Protein AF-A0A9P0LT17-F1 (afdb_monomer_lite)

Foldseek 3Di:
DDPLPQQCLCVQWDQDPVANQWIAGNPPRDIDGQPDSDPVSGHCPRSLVCCVPPPVPVNVVRVVSNVVSD

Sequence (70 aa):
MSQRERNPIWQFFEKSTNDLSKAVCKICKKSLSLGSQEPKKQTLYGVKQHLSKFHGTEHRQVLKRQSELG

Secondary structure (DSSP, 8-state):
--GGG--GGGGTEEE-SS-TTEEEETTT--EEE-S-SSTTT---HHHHHHHHHH-HHHHHHHHHHHHHT-

InterPro domains:
  IPR003656 Zinc finger, BED-type [PF02892] (8-55)
  IPR003656 Zinc finger, BED-type [PS50808] (4-62)
  IPR036236 Zinc finger C2H2 superfamily [SSF57667] (8-64)

Organism: Acanthoscelides obtectus (NCBI:txid200917)

Structure (mmCIF, N/CA/C/O backbone):
data_AF-A0A9P0LT17-F1
#
_entry.id   AF-A0A9P0LT17-F1
#
loop_
_atom_site.group_PDB
_atom_site.id
_atom_site.type_symbol
_atom_site.label_atom_id
_atom_site.label_alt_id
_atom_site.label_comp_id
_atom_site.label_asym_id
_atom_site.label_entity_id
_atom_site.label_seq_id
_atom_site.pdbx_PDB_ins_code
_atom_site.Cartn_x
_atom_site.Cartn_y
_atom_site.Cartn_z
_atom_site.occupancy
_atom_site.B_iso_or_equiv
_atom_site.auth_seq_id
_atom_site.auth_comp_id
_atom_site.auth_asym_id
_atom_site.auth_atom_id
_atom_site.pdbx_PDB_model_num
ATOM 1 N N . MET A 1 1 ? 14.004 -20.870 2.397 1.00 38.75 1 MET A N 1
ATOM 2 C CA . MET A 1 1 ? 12.871 -19.931 2.237 1.00 38.75 1 MET A CA 1
ATOM 3 C C . MET A 1 1 ? 13.330 -18.730 1.423 1.00 38.75 1 MET A C 1
ATOM 5 O O . MET A 1 1 ? 14.125 -17.931 1.909 1.00 38.75 1 MET A O 1
ATOM 9 N N . SER A 1 2 ? 12.928 -18.662 0.157 1.00 38.88 2 SER A N 1
ATOM 10 C CA . SER A 1 2 ? 13.440 -17.692 -0.815 1.00 38.88 2 SER A CA 1
ATOM 11 C C . SER A 1 2 ? 12.950 -16.275 -0.497 1.00 38.88 2 SER A C 1
ATOM 13 O O . SER A 1 2 ? 11.763 -16.034 -0.311 1.00 38.88 2 SER A O 1
ATOM 15 N N . GLN A 1 3 ? 13.877 -15.318 -0.479 1.00 49.28 3 GLN A N 1
ATOM 16 C CA . GLN A 1 3 ? 13.748 -13.905 -0.076 1.00 49.28 3 GLN A CA 1
ATOM 17 C C . GLN A 1 3 ? 12.609 -13.096 -0.745 1.00 49.28 3 GLN A C 1
ATOM 19 O O . GLN A 1 3 ? 12.346 -11.957 -0.366 1.00 49.28 3 GLN A O 1
ATOM 24 N N . ARG A 1 4 ? 11.909 -13.679 -1.724 1.00 49.22 4 ARG A N 1
ATOM 25 C CA . ARG A 1 4 ? 10.818 -13.068 -2.499 1.00 49.22 4 ARG A CA 1
ATOM 26 C C . ARG A 1 4 ? 9.443 -13.147 -1.827 1.00 49.22 4 ARG A C 1
ATOM 28 O O . ARG A 1 4 ? 8.564 -12.386 -2.218 1.00 49.22 4 ARG A O 1
ATOM 35 N N . GLU A 1 5 ? 9.276 -13.980 -0.800 1.00 49.06 5 GLU A N 1
ATOM 36 C CA . GLU A 1 5 ? 8.010 -14.130 -0.054 1.00 49.06 5 GLU A CA 1
ATOM 37 C C . GLU A 1 5 ? 7.921 -13.251 1.209 1.00 49.06 5 GLU A C 1
ATOM 39 O O . GLU A 1 5 ? 6.908 -13.241 1.899 1.00 49.06 5 GLU A O 1
ATOM 44 N N . ARG A 1 6 ? 8.963 -12.469 1.528 1.00 56.59 6 ARG A N 1
ATOM 45 C CA . ARG A 1 6 ? 9.083 -11.798 2.836 1.00 56.59 6 ARG A CA 1
ATOM 46 C C . ARG A 1 6 ? 8.314 -10.491 2.998 1.00 56.59 6 ARG A C 1
ATOM 48 O O . ARG A 1 6 ? 8.302 -9.959 4.101 1.00 56.59 6 ARG A O 1
ATOM 55 N N . ASN A 1 7 ? 7.715 -9.927 1.945 1.00 72.75 7 ASN A N 1
ATOM 56 C CA . ASN A 1 7 ? 7.148 -8.583 2.055 1.00 72.75 7 ASN A CA 1
ATOM 57 C C . ASN A 1 7 ? 5.623 -8.612 2.271 1.00 72.75 7 ASN A C 1
ATOM 59 O O . ASN A 1 7 ? 4.888 -8.811 1.300 1.00 72.75 7 ASN A O 1
ATOM 63 N N . PRO A 1 8 ? 5.118 -8.339 3.493 1.00 83.75 8 PRO A N 1
ATOM 64 C CA . PRO A 1 8 ? 3.695 -8.451 3.826 1.00 83.75 8 PRO A CA 1
ATOM 65 C C . PRO A 1 8 ? 2.803 -7.468 3.060 1.00 83.75 8 PRO A C 1
ATOM 67 O O . PRO A 1 8 ? 1.584 -7.605 3.102 1.00 83.75 8 PRO A O 1
ATOM 70 N N . ILE A 1 9 ? 3.391 -6.515 2.329 1.00 84.69 9 ILE A N 1
ATOM 71 C CA . ILE A 1 9 ? 2.678 -5.588 1.449 1.00 84.69 9 ILE A CA 1
ATOM 72 C C . ILE A 1 9 ? 1.860 -6.310 0.373 1.00 84.69 9 ILE A C 1
ATOM 74 O O . ILE A 1 9 ? 0.765 -5.865 0.054 1.00 84.69 9 ILE A O 1
ATOM 78 N N . TRP A 1 10 ? 2.325 -7.456 -0.134 1.00 86.19 10 TRP A N 1
ATOM 79 C CA . TRP A 1 10 ? 1.609 -8.231 -1.156 1.00 86.19 10 TRP A CA 1
ATOM 80 C C . TRP A 1 10 ? 0.295 -8.852 -0.659 1.00 86.19 10 TRP A C 1
ATOM 82 O O . TRP A 1 10 ? -0.476 -9.375 -1.450 1.00 86.19 10 TRP A O 1
ATOM 92 N N . GLN A 1 11 ? -0.019 -8.756 0.634 1.00 87.12 11 GLN A N 1
ATOM 93 C CA . GLN A 1 11 ? -1.357 -9.096 1.130 1.00 87.12 11 GLN A CA 1
ATOM 94 C C . GLN A 1 11 ? -2.410 -8.064 0.693 1.00 87.12 11 GLN A C 1
ATOM 96 O O . GLN A 1 11 ? -3.575 -8.406 0.505 1.00 87.12 11 GLN A O 1
ATOM 101 N N . PHE A 1 12 ? -1.990 -6.813 0.484 1.00 89.44 12 PHE A N 1
ATOM 102 C CA . PHE A 1 12 ? -2.854 -5.687 0.116 1.00 89.44 12 PHE A CA 1
ATOM 103 C C . PHE A 1 12 ? -2.752 -5.309 -1.365 1.00 89.44 12 PHE A C 1
ATOM 105 O O . PHE A 1 12 ? -3.552 -4.515 -1.861 1.00 89.44 12 PHE A O 1
ATOM 112 N N . PHE A 1 13 ? -1.782 -5.874 -2.081 1.00 88.81 13 PHE A N 1
ATOM 113 C CA . PHE A 1 13 ? -1.547 -5.613 -3.495 1.00 88.81 13 PHE A CA 1
ATOM 114 C C . PHE A 1 13 ? -1.413 -6.914 -4.260 1.00 88.81 13 PHE A C 1
ATOM 116 O O . PHE A 1 13 ? -0.774 -7.851 -3.801 1.00 88.81 13 PHE A O 1
ATOM 123 N N . GLU A 1 14 ? -1.960 -6.938 -5.460 1.00 88.75 14 GLU A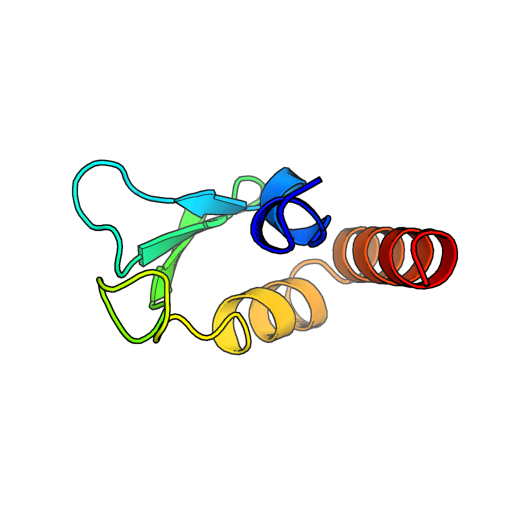 N 1
ATOM 124 C CA . GLU A 1 14 ? -1.899 -8.080 -6.359 1.00 88.75 14 GLU A CA 1
ATOM 125 C C . GLU A 1 14 ? -1.109 -7.699 -7.606 1.00 88.75 14 GLU A C 1
ATOM 127 O O . GLU A 1 14 ? -1.251 -6.589 -8.110 1.00 88.75 14 GLU A O 1
ATOM 132 N N . LYS A 1 15 ? -0.247 -8.584 -8.107 1.00 85.81 15 LYS A N 1
ATOM 133 C CA . LYS A 1 15 ? 0.426 -8.342 -9.389 1.00 85.81 15 LYS A CA 1
ATOM 134 C C . LYS A 1 15 ? -0.549 -8.635 -10.519 1.00 85.81 15 LYS A C 1
ATOM 136 O O . LYS A 1 15 ? -1.207 -9.672 -10.495 1.00 85.81 15 LYS A O 1
ATOM 141 N N . SER A 1 16 ? -0.605 -7.763 -11.519 1.00 83.00 16 SER A N 1
ATOM 142 C CA . SER A 1 16 ? -1.402 -8.048 -12.709 1.00 83.00 16 SER A CA 1
ATOM 143 C C . SER A 1 16 ? -0.798 -9.235 -13.461 1.00 83.00 16 SER A C 1
ATOM 145 O O . SER A 1 16 ? 0.391 -9.239 -13.769 1.00 83.00 16 SER A O 1
ATOM 147 N N . THR A 1 17 ? -1.621 -10.231 -13.791 1.00 79.06 17 THR A N 1
ATOM 148 C CA . THR A 1 17 ? -1.205 -11.405 -14.581 1.00 79.06 17 THR A CA 1
ATOM 149 C C . THR A 1 17 ? -0.857 -11.043 -16.023 1.00 79.06 17 THR A C 1
ATOM 151 O O . THR A 1 17 ? 0.043 -11.636 -16.603 1.00 79.06 17 THR A O 1
ATOM 154 N N . ASN A 1 18 ? -1.534 -10.034 -16.577 1.00 80.56 18 ASN A N 1
ATOM 155 C CA . ASN A 1 18 ? -1.269 -9.508 -17.917 1.00 80.56 18 ASN A CA 1
ATOM 156 C C . ASN A 1 18 ? -0.043 -8.587 -17.981 1.00 80.56 18 ASN A C 1
ATOM 158 O O . ASN A 1 18 ? 0.580 -8.465 -19.027 1.00 80.56 18 ASN A O 1
ATOM 162 N N . ASP A 1 19 ? 0.291 -7.908 -16.883 1.00 80.88 19 ASP A N 1
ATOM 163 C CA . ASP A 1 19 ? 1.356 -6.910 -16.869 1.00 80.88 19 ASP A CA 1
ATOM 164 C C . ASP A 1 19 ? 2.098 -6.972 -15.539 1.00 80.88 19 ASP A C 1
ATOM 166 O O . ASP A 1 19 ? 1.713 -6.356 -14.543 1.00 80.88 19 ASP A O 1
ATOM 170 N N . LEU A 1 20 ? 3.199 -7.721 -15.529 1.00 81.44 20 LEU A N 1
ATOM 171 C CA . LEU A 1 20 ? 4.021 -7.877 -14.336 1.00 81.44 20 LEU A CA 1
ATOM 172 C C . LEU A 1 20 ? 4.678 -6.560 -13.912 1.00 81.44 20 LEU A C 1
ATOM 174 O O . LEU A 1 20 ? 5.147 -6.474 -12.784 1.00 81.44 20 LEU A O 1
ATOM 178 N N . SER A 1 21 ? 4.706 -5.516 -14.746 1.00 85.56 21 SER A N 1
ATOM 179 C CA . SER A 1 21 ? 5.175 -4.195 -14.314 1.00 85.56 21 SER A CA 1
ATOM 180 C C . SER A 1 21 ? 4.133 -3.416 -13.530 1.00 85.56 21 SER A C 1
ATOM 182 O O . SER A 1 21 ? 4.423 -2.299 -13.108 1.00 85.56 21 SER A O 1
ATOM 184 N N . LYS A 1 22 ? 2.944 -3.977 -13.300 1.00 89.38 22 LYS A N 1
ATOM 185 C CA . LYS A 1 22 ? 1.859 -3.319 -12.583 1.00 89.38 22 LYS A CA 1
ATOM 186 C C . LYS A 1 22 ? 1.387 -4.156 -11.398 1.00 89.38 22 LYS A C 1
ATOM 188 O O . LYS A 1 22 ? 1.326 -5.384 -11.432 1.00 89.38 22 LYS A O 1
ATOM 193 N N . ALA A 1 23 ? 1.033 -3.456 -10.333 1.00 90.50 23 ALA A N 1
ATOM 194 C CA . ALA A 1 23 ? 0.376 -3.991 -9.158 1.00 90.50 23 ALA A CA 1
ATOM 195 C C . ALA A 1 23 ? -0.953 -3.269 -8.949 1.00 90.50 23 ALA A C 1
ATOM 197 O O . ALA A 1 23 ? -1.038 -2.054 -9.095 1.00 90.50 23 ALA A O 1
ATOM 198 N N . VAL A 1 24 ? -1.991 -4.001 -8.580 1.00 91.62 24 VAL A N 1
ATOM 199 C CA . VAL A 1 24 ? -3.317 -3.473 -8.285 1.00 91.62 24 VAL A CA 1
ATOM 200 C C . VAL A 1 24 ? -3.523 -3.490 -6.778 1.00 91.62 24 VAL A C 1
ATOM 202 O O . VAL A 1 24 ? -3.327 -4.508 -6.117 1.00 91.62 24 VAL A O 1
ATOM 205 N N . CYS A 1 25 ? -3.921 -2.354 -6.215 1.00 92.25 25 CYS A N 1
ATOM 206 C CA . CYS A 1 25 ? -4.309 -2.273 -4.815 1.00 92.25 25 CYS A CA 1
ATOM 207 C C . CYS A 1 25 ? -5.632 -3.015 -4.598 1.00 92.25 25 CYS A C 1
ATOM 209 O O . CYS A 1 25 ? -6.627 -2.715 -5.253 1.00 92.25 25 CYS A O 1
ATOM 211 N N . LYS A 1 26 ? -5.685 -3.953 -3.653 1.00 91.75 26 LYS A N 1
ATOM 212 C CA . LYS A 1 26 ? -6.908 -4.716 -3.359 1.00 91.75 26 LYS A CA 1
ATOM 213 C C . LYS A 1 26 ?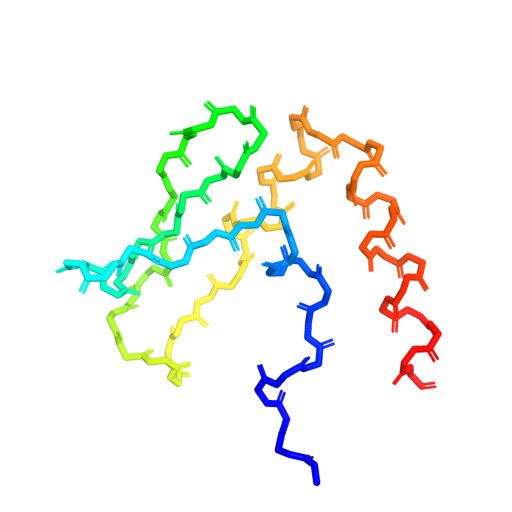 -7.957 -3.883 -2.612 1.00 91.75 26 LYS A C 1
ATOM 215 O O . LYS A 1 26 ? -9.128 -4.237 -2.666 1.00 91.75 26 LYS A O 1
ATOM 220 N N . ILE A 1 27 ? -7.543 -2.777 -1.986 1.00 90.75 27 ILE A N 1
ATOM 221 C CA . ILE A 1 27 ? -8.396 -1.890 -1.179 1.00 90.75 27 ILE A CA 1
ATOM 222 C C . ILE A 1 27 ? -9.143 -0.892 -2.073 1.00 90.75 27 ILE A C 1
ATOM 224 O O . ILE A 1 27 ? -10.365 -0.829 -2.045 1.00 90.75 27 ILE A O 1
ATOM 228 N N . CYS A 1 28 ? -8.418 -0.139 -2.911 1.00 92.12 28 CYS A N 1
ATOM 229 C CA . CYS A 1 28 ? -9.002 0.901 -3.772 1.00 92.12 28 CYS A CA 1
ATOM 230 C C . CYS A 1 28 ? -8.980 0.578 -5.273 1.00 92.12 28 CYS A C 1
ATOM 232 O O . CYS A 1 28 ? -9.303 1.439 -6.086 1.00 92.12 28 CYS A O 1
ATOM 234 N N . LYS A 1 29 ? -8.548 -0.630 -5.664 1.00 90.19 29 LYS A N 1
ATOM 235 C CA . LYS A 1 29 ? -8.442 -1.083 -7.068 1.00 90.19 29 LYS A CA 1
ATOM 236 C C . LYS A 1 29 ? -7.543 -0.212 -7.960 1.00 90.19 29 LYS A C 1
ATOM 238 O O . LYS A 1 29 ? -7.565 -0.342 -9.180 1.00 90.19 29 LYS A O 1
ATOM 243 N N . LYS A 1 30 ? -6.695 0.638 -7.370 1.00 90.81 30 LYS A N 1
ATOM 244 C CA . LYS A 1 30 ? -5.750 1.494 -8.100 1.00 90.81 30 LYS A CA 1
ATOM 245 C C . LYS A 1 30 ? -4.597 0.672 -8.679 1.00 90.81 30 LYS A C 1
ATOM 247 O O . LYS A 1 30 ? -3.965 -0.095 -7.954 1.00 90.81 30 LYS A O 1
ATOM 252 N N . SER A 1 31 ? -4.292 0.871 -9.960 1.00 90.31 31 SER A N 1
ATOM 253 C CA . SER A 1 31 ? -3.116 0.299 -10.622 1.00 90.31 31 SER A CA 1
ATOM 254 C C . SER A 1 31 ? -1.872 1.157 -10.379 1.00 90.31 31 SER A C 1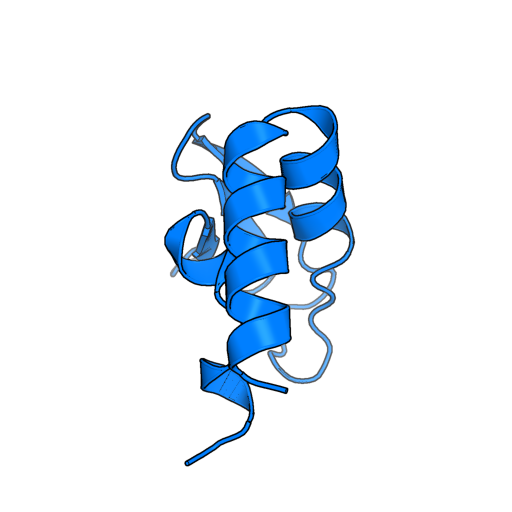
ATOM 256 O O . SER A 1 31 ? -1.885 2.362 -10.637 1.00 90.31 31 SER A O 1
ATOM 258 N N . LEU A 1 32 ? -0.792 0.533 -9.927 1.00 89.31 32 LEU A N 1
ATOM 259 C CA . LEU A 1 32 ? 0.501 1.138 -9.632 1.00 89.31 32 LEU A CA 1
ATOM 260 C C . LEU A 1 32 ? 1.590 0.464 -10.455 1.00 89.31 32 LEU A C 1
ATOM 262 O O . LEU A 1 32 ? 1.650 -0.760 -10.527 1.00 89.31 32 LEU A O 1
ATOM 266 N N . SER A 1 33 ? 2.489 1.256 -11.026 1.00 88.00 33 SER A N 1
ATOM 267 C CA . SER A 1 33 ? 3.639 0.734 -11.761 1.00 88.00 33 SER A CA 1
ATOM 268 C C . SER A 1 33 ? 4.766 0.340 -10.801 1.00 88.00 33 SER A C 1
ATOM 270 O O . SER A 1 33 ? 5.155 1.108 -9.924 1.00 88.00 33 SER A O 1
ATOM 272 N N . LEU A 1 34 ? 5.319 -0.851 -10.998 1.00 85.44 34 LEU A N 1
ATOM 273 C CA . LEU A 1 34 ? 6.484 -1.411 -10.308 1.00 85.44 34 LEU A CA 1
ATOM 274 C C . LEU A 1 34 ? 7.811 -1.027 -10.988 1.00 85.44 34 LEU A C 1
ATOM 276 O O . LEU A 1 34 ? 8.876 -1.475 -10.566 1.00 85.44 34 LEU A O 1
ATOM 280 N N . GLY A 1 35 ? 7.749 -0.237 -12.066 1.00 81.19 35 GLY A N 1
ATOM 281 C CA . GLY A 1 35 ? 8.897 0.282 -12.816 1.00 81.19 35 GLY A CA 1
ATOM 282 C C . GLY A 1 35 ? 9.550 -0.715 -13.778 1.00 81.19 35 GLY A C 1
ATOM 283 O O . GLY A 1 35 ? 10.262 -0.309 -14.689 1.00 81.19 35 GLY A O 1
ATOM 284 N N . SER A 1 36 ? 9.316 -2.017 -13.622 1.00 78.62 36 SER A N 1
ATOM 285 C CA . SER A 1 36 ? 9.835 -3.048 -14.526 1.00 78.62 36 SER A CA 1
ATOM 286 C C . SER A 1 36 ? 8.977 -4.307 -14.483 1.00 78.62 36 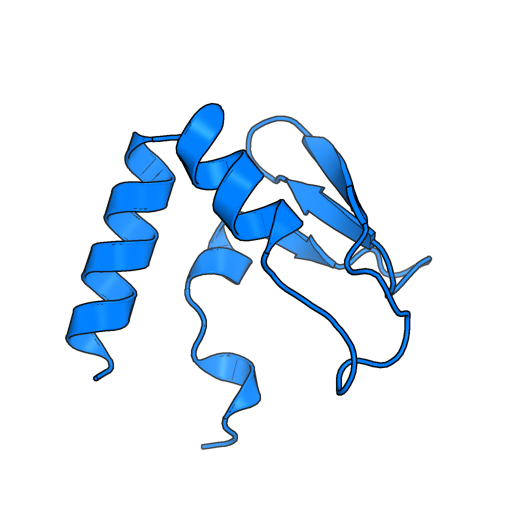SER A C 1
ATOM 288 O O . SER A 1 36 ? 8.416 -4.650 -13.443 1.00 78.62 36 SER A O 1
ATOM 290 N N . GLN A 1 37 ? 8.903 -5.016 -15.611 1.00 78.12 37 GLN A N 1
ATOM 291 C CA . GLN A 1 37 ? 8.262 -6.336 -15.689 1.00 78.12 37 GLN A CA 1
ATOM 292 C C . GLN A 1 37 ? 9.133 -7.420 -15.034 1.00 78.12 37 GLN A C 1
ATOM 294 O O . GLN A 1 37 ? 8.622 -8.408 -14.513 1.00 78.12 37 GLN A O 1
ATOM 299 N N . GLU A 1 38 ? 10.455 -7.217 -15.012 1.00 77.00 38 GLU A N 1
ATOM 300 C CA . GLU A 1 38 ? 11.395 -8.142 -14.385 1.00 77.00 38 GLU A CA 1
ATOM 301 C C . GLU A 1 38 ? 11.292 -8.096 -12.852 1.00 77.00 38 GLU A C 1
ATOM 303 O O . GLU A 1 38 ? 11.629 -7.075 -12.246 1.00 77.00 38 GLU A O 1
ATOM 308 N N . PRO A 1 39 ? 10.961 -9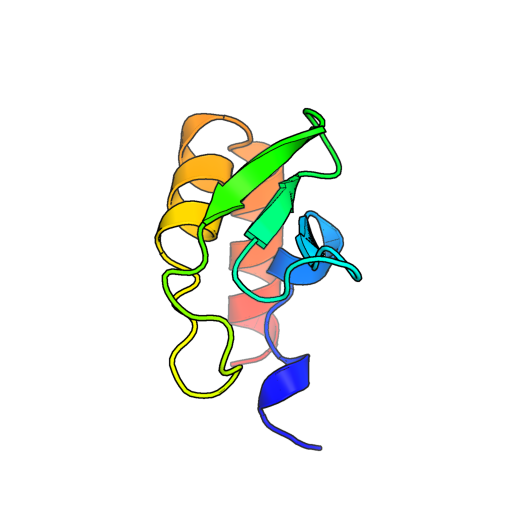.208 -12.171 1.00 72.00 39 PRO A N 1
ATOM 309 C CA . PRO A 1 39 ? 10.781 -9.227 -10.720 1.00 72.00 39 PRO A CA 1
ATOM 310 C C . PRO A 1 39 ? 12.047 -8.918 -9.916 1.00 72.00 39 PRO A C 1
ATOM 312 O O . PRO A 1 39 ? 11.958 -8.616 -8.730 1.00 72.00 39 PRO A O 1
ATOM 315 N N . LYS A 1 40 ? 13.228 -8.984 -10.544 1.00 74.75 40 LYS A N 1
ATOM 316 C CA . LYS A 1 40 ? 14.504 -8.562 -9.942 1.00 74.75 40 LYS A CA 1
ATOM 317 C C . LYS A 1 40 ? 14.706 -7.040 -9.962 1.00 74.75 40 LYS A C 1
ATOM 319 O O . LYS A 1 40 ? 15.456 -6.540 -9.137 1.00 74.75 40 LYS A O 1
ATOM 324 N N . LYS A 1 41 ? 14.052 -6.328 -10.887 1.00 79.19 41 LYS A N 1
ATOM 325 C CA . LYS A 1 41 ? 14.165 -4.871 -11.088 1.00 79.19 41 LYS A CA 1
ATOM 326 C C . LYS A 1 41 ? 12.928 -4.103 -10.604 1.00 79.19 41 LYS A C 1
ATOM 328 O O . LYS A 1 41 ? 12.881 -2.881 -10.689 1.00 79.19 41 LYS A O 1
ATOM 333 N N . GLN A 1 42 ? 11.918 -4.812 -10.100 1.00 82.31 42 GLN A N 1
ATOM 334 C CA . GLN A 1 42 ? 10.709 -4.216 -9.538 1.00 82.31 42 GLN A CA 1
ATOM 335 C C . GLN A 1 42 ? 11.025 -3.418 -8.272 1.00 82.31 42 GLN A C 1
ATOM 337 O O . GLN A 1 42 ? 11.658 -3.926 -7.345 1.00 82.31 42 GLN A O 1
ATOM 342 N N . THR A 1 43 ? 10.500 -2.197 -8.189 1.00 80.88 43 THR A N 1
ATOM 343 C CA . THR A 1 43 ? 10.555 -1.382 -6.972 1.00 80.88 43 THR A CA 1
ATOM 344 C C . THR A 1 43 ? 9.183 -1.302 -6.316 1.00 80.88 43 THR A C 1
ATOM 346 O O . THR A 1 43 ? 8.175 -0.980 -6.938 1.00 80.88 43 THR A O 1
ATOM 349 N N . LEU A 1 44 ? 9.139 -1.567 -5.007 1.00 81.88 44 LEU A N 1
ATOM 350 C CA . LEU A 1 44 ? 7.912 -1.451 -4.207 1.00 81.88 44 LEU A CA 1
ATOM 351 C C . LEU A 1 44 ? 7.696 -0.047 -3.653 1.00 81.88 44 LEU A C 1
ATOM 353 O O . LEU A 1 44 ? 6.810 0.147 -2.828 1.00 81.88 44 LEU A O 1
ATOM 357 N N . TYR A 1 45 ? 8.491 0.927 -4.094 1.00 85.62 45 TYR A N 1
ATOM 358 C CA . TYR A 1 45 ? 8.419 2.298 -3.610 1.00 85.62 45 TYR A CA 1
ATOM 359 C C . TYR A 1 45 ? 7.045 2.923 -3.876 1.00 85.62 45 TYR A C 1
ATOM 361 O O . TYR A 1 45 ? 6.405 3.382 -2.936 1.00 85.62 45 TYR A O 1
ATOM 369 N N . GLY A 1 46 ? 6.540 2.853 -5.115 1.00 87.44 46 GLY A N 1
ATOM 370 C CA . GLY A 1 46 ? 5.212 3.385 -5.451 1.00 87.44 46 GLY A CA 1
ATOM 371 C C . GLY A 1 46 ? 4.086 2.699 -4.672 1.00 87.44 46 GLY A C 1
ATOM 372 O O . GLY A 1 46 ? 3.151 3.345 -4.212 1.00 87.44 46 GLY A O 1
ATOM 373 N N . VAL A 1 47 ? 4.234 1.395 -4.439 1.00 88.69 47 VAL A N 1
ATOM 374 C CA . VAL A 1 47 ? 3.283 0.554 -3.701 1.00 88.69 47 VAL A CA 1
ATOM 375 C C . VAL A 1 47 ? 3.263 0.901 -2.209 1.00 88.69 47 VAL A C 1
ATOM 377 O O . VAL A 1 47 ? 2.201 1.124 -1.630 1.00 88.69 47 VAL A O 1
ATOM 380 N N . LYS A 1 48 ? 4.447 1.020 -1.593 1.00 87.88 48 LYS A N 1
ATOM 381 C CA . LYS A 1 48 ? 4.620 1.465 -0.202 1.00 87.88 48 LYS A CA 1
ATOM 382 C C . LYS A 1 48 ? 4.116 2.889 -0.012 1.00 87.88 48 LYS A C 1
ATOM 384 O O . LYS A 1 48 ? 3.388 3.142 0.941 1.00 87.88 48 LYS A O 1
ATOM 389 N N . GLN A 1 49 ? 4.467 3.802 -0.917 1.00 90.75 49 GLN A N 1
ATOM 390 C CA . GLN A 1 49 ? 4.050 5.199 -0.831 1.00 90.75 49 GLN A CA 1
ATOM 391 C C . GLN A 1 49 ? 2.531 5.332 -0.966 1.00 90.75 49 GLN A C 1
ATOM 393 O O . GLN A 1 49 ? 1.920 6.065 -0.192 1.00 90.75 49 GLN A O 1
ATOM 398 N N . HIS A 1 50 ? 1.914 4.595 -1.896 1.00 92.19 50 HIS A N 1
ATOM 399 C CA . HIS A 1 50 ? 0.458 4.538 -2.024 1.00 92.19 50 HIS A CA 1
ATOM 400 C C . HIS A 1 50 ? -0.185 4.056 -0.728 1.00 92.19 50 HIS A C 1
ATOM 402 O O . HIS A 1 50 ? -1.080 4.715 -0.210 1.00 92.19 50 HIS A O 1
ATOM 408 N N . LEU A 1 51 ? 0.300 2.944 -0.170 1.00 90.06 51 LEU A N 1
ATOM 409 C CA . LEU A 1 51 ? -0.233 2.422 1.083 1.00 90.06 51 LEU A CA 1
ATOM 410 C C . LEU A 1 51 ? -0.060 3.443 2.217 1.00 90.06 51 LEU A C 1
ATOM 412 O O . LEU A 1 51 ? -1.011 3.730 2.923 1.00 90.06 51 LEU A O 1
ATOM 416 N N . SER A 1 52 ? 1.104 4.079 2.339 1.00 90.81 52 SER A N 1
ATOM 417 C CA . SER A 1 52 ? 1.343 5.096 3.367 1.00 90.81 52 SER A CA 1
ATOM 418 C C . SER A 1 52 ? 0.461 6.340 3.223 1.00 90.81 52 SER A C 1
ATOM 420 O O . SER A 1 52 ? 0.086 6.913 4.241 1.00 90.81 52 SER A O 1
ATOM 422 N N . LYS A 1 53 ? 0.167 6.789 1.995 1.00 92.62 53 LYS A N 1
ATOM 423 C CA . LYS A 1 53 ? -0.615 8.013 1.743 1.00 92.62 53 LYS A CA 1
ATOM 424 C C . LYS A 1 53 ? -2.124 7.786 1.769 1.00 92.62 53 LYS A C 1
ATOM 426 O O . LYS A 1 53 ? -2.845 8.646 2.256 1.00 92.62 53 LYS A O 1
ATOM 431 N N . PHE A 1 54 ? -2.593 6.663 1.229 1.00 92.12 54 PHE A N 1
ATOM 432 C CA . PHE A 1 54 ? -4.022 6.383 1.053 1.00 92.12 54 PHE A CA 1
ATOM 433 C C . PHE A 1 54 ? -4.570 5.366 2.062 1.00 92.12 54 PHE A C 1
ATOM 435 O O . PHE A 1 54 ? -5.762 5.383 2.349 1.00 92.12 54 PHE A O 1
ATOM 442 N N . HIS A 1 55 ? -3.723 4.492 2.612 1.00 92.69 55 HIS A N 1
ATOM 443 C CA . HIS A 1 55 ? -4.112 3.363 3.469 1.00 92.69 55 HIS A CA 1
ATOM 444 C C . HIS A 1 55 ? -3.208 3.274 4.707 1.00 92.69 55 HIS A C 1
ATOM 446 O O . HIS A 1 55 ? -2.493 2.291 4.927 1.00 92.69 55 HIS A O 1
ATOM 452 N N . GLY A 1 56 ? -3.193 4.342 5.509 1.00 90.06 56 GLY A N 1
ATOM 453 C CA . GLY A 1 56 ? -2.281 4.466 6.651 1.00 90.06 56 GLY A CA 1
ATOM 454 C C . GLY A 1 56 ? -2.398 3.322 7.670 1.00 90.06 56 GLY A C 1
ATOM 455 O O . GLY A 1 56 ? -1.390 2.908 8.247 1.00 90.06 56 GLY A O 1
ATOM 456 N N . THR A 1 57 ? -3.599 2.768 7.854 1.00 91.00 57 THR A N 1
ATOM 457 C CA . THR A 1 57 ? -3.852 1.637 8.760 1.00 91.00 57 THR A CA 1
ATOM 458 C C . THR A 1 57 ? -3.164 0.363 8.265 1.00 91.00 57 THR A C 1
ATOM 460 O O . THR A 1 57 ? -2.411 -0.271 9.004 1.00 91.00 57 THR A O 1
ATOM 463 N N . GLU A 1 58 ? -3.340 0.016 6.998 1.00 89.88 58 GLU A N 1
ATOM 464 C CA . GLU A 1 58 ? -2.741 -1.148 6.352 1.00 89.88 58 GLU A CA 1
ATOM 465 C C . GLU A 1 58 ? -1.225 -0.978 6.227 1.00 89.88 58 GLU A C 1
ATOM 467 O O . GLU A 1 58 ? -0.477 -1.926 6.460 1.00 89.88 58 GLU A O 1
ATOM 472 N N . HIS A 1 59 ? -0.743 0.242 5.961 1.00 89.69 59 HIS A N 1
ATOM 473 C CA . HIS A 1 59 ? 0.685 0.557 6.005 1.00 89.69 59 HIS A CA 1
ATOM 474 C C . HIS A 1 59 ? 1.283 0.250 7.379 1.00 89.69 59 HIS A C 1
ATOM 476 O O . HIS A 1 59 ? 2.317 -0.414 7.462 1.00 89.69 59 HIS A O 1
ATOM 482 N N . ARG A 1 60 ? 0.602 0.641 8.462 1.00 90.00 60 ARG A N 1
ATOM 483 C CA . ARG A 1 60 ? 1.018 0.311 9.831 1.00 90.00 60 ARG A CA 1
ATOM 484 C C . ARG A 1 60 ? 1.042 -1.202 10.075 1.00 90.00 60 ARG A C 1
ATOM 486 O O . ARG A 1 60 ? 1.983 -1.689 10.698 1.00 90.00 60 ARG A O 1
ATOM 493 N N . GLN A 1 61 ? 0.063 -1.953 9.564 1.00 89.19 61 GLN A N 1
ATOM 494 C CA . GLN A 1 61 ? 0.050 -3.420 9.677 1.00 89.19 61 GLN A CA 1
ATOM 495 C C . GLN A 1 61 ? 1.227 -4.067 8.936 1.00 89.19 61 GLN A C 1
ATOM 497 O O . GLN A 1 61 ? 1.890 -4.954 9.476 1.00 89.19 61 GLN A O 1
ATOM 502 N N . VAL A 1 62 ? 1.514 -3.605 7.716 1.00 87.25 62 VAL A N 1
ATOM 503 C CA . VAL A 1 62 ? 2.658 -4.067 6.916 1.00 87.25 62 VAL A CA 1
ATOM 504 C 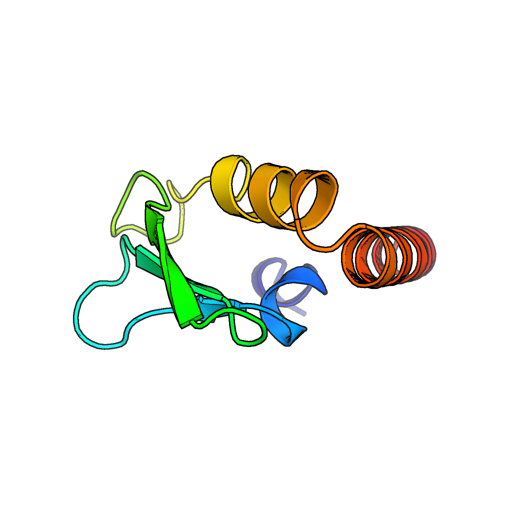C . VAL A 1 62 ? 3.972 -3.786 7.639 1.00 87.25 62 VAL A C 1
ATOM 506 O O . VAL A 1 62 ? 4.826 -4.668 7.673 1.00 87.25 62 VAL A O 1
ATOM 509 N N . LEU A 1 63 ? 4.131 -2.599 8.232 1.00 85.31 63 LEU A N 1
ATOM 510 C CA . LEU A 1 63 ? 5.329 -2.234 8.993 1.00 85.31 63 LEU A CA 1
ATOM 511 C C . LEU A 1 63 ? 5.512 -3.111 10.232 1.00 85.31 63 LEU A C 1
ATOM 513 O O . LEU A 1 63 ? 6.596 -3.655 10.421 1.00 85.31 63 LEU A O 1
ATOM 517 N N . LYS A 1 64 ? 4.450 -3.316 11.024 1.00 87.19 64 LYS A N 1
ATOM 518 C CA . LYS A 1 64 ? 4.497 -4.191 12.205 1.00 87.19 64 LYS A CA 1
ATOM 519 C C . LYS A 1 64 ? 4.942 -5.607 11.825 1.00 87.19 64 LYS A C 1
ATOM 521 O O . LYS A 1 64 ? 5.855 -6.166 12.423 1.00 87.19 64 LYS A O 1
ATOM 526 N N . ARG A 1 65 ? 4.363 -6.150 10.755 1.00 84.62 65 ARG A N 1
ATOM 527 C CA . ARG A 1 65 ? 4.682 -7.502 10.293 1.00 84.62 65 ARG A CA 1
ATOM 528 C C . ARG A 1 65 ? 6.061 -7.600 9.637 1.00 84.62 65 ARG A C 1
ATOM 530 O O . ARG A 1 65 ? 6.666 -8.661 9.673 1.00 84.62 65 ARG A O 1
ATOM 537 N N . GLN A 1 66 ? 6.573 -6.512 9.053 1.00 80.00 66 GLN A N 1
ATOM 538 C CA . GLN A 1 66 ? 7.966 -6.431 8.594 1.00 80.00 66 GLN A CA 1
ATOM 539 C C . GLN A 1 66 ? 8.945 -6.457 9.767 1.00 80.00 66 GLN A C 1
ATOM 541 O O . GLN A 1 66 ? 9.951 -7.148 9.665 1.00 80.00 66 GLN A O 1
ATOM 546 N N . SER A 1 67 ? 8.655 -5.747 10.864 1.00 80.31 67 SER A N 1
ATOM 547 C CA . SER A 1 67 ? 9.514 -5.769 12.056 1.00 80.31 67 SER A CA 1
ATOM 548 C C . SER A 1 67 ? 9.522 -7.119 12.773 1.00 80.31 67 SER A C 1
ATOM 550 O O . SER A 1 67 ? 10.538 -7.479 13.342 1.00 80.31 67 SER A O 1
ATOM 552 N N . GLU A 1 68 ? 8.429 -7.886 12.714 1.00 76.56 68 GLU A N 1
ATOM 553 C CA . GLU A 1 68 ? 8.349 -9.238 13.301 1.00 76.56 68 GLU A CA 1
ATOM 554 C C . GLU A 1 68 ? 9.077 -10.311 12.466 1.00 76.56 68 GLU A C 1
ATOM 556 O O . GLU A 1 68 ? 9.331 -11.408 12.954 1.00 76.56 68 GLU A O 1
ATOM 561 N N . LEU A 1 69 ? 9.392 -10.015 11.201 1.00 67.62 69 LEU A N 1
ATOM 562 C CA . LEU A 1 69 ? 10.125 -10.903 10.287 1.00 67.62 69 LEU A CA 1
ATOM 563 C C . LEU A 1 69 ? 11.633 -10.589 10.222 1.00 67.62 69 LEU A C 1
ATOM 565 O O . LEU A 1 69 ? 12.339 -11.232 9.436 1.00 67.62 69 LEU A O 1
ATOM 569 N N . GLY A 1 70 ? 12.079 -9.565 10.958 1.00 56.62 70 GLY A N 1
ATOM 570 C CA . GLY A 1 70 ? 13.455 -9.062 11.001 1.00 56.62 70 GLY A CA 1
ATOM 571 C C . GLY A 1 70 ? 14.328 -9.796 12.001 1.00 56.62 70 GLY A C 1
ATOM 572 O O . GLY A 1 70 ? 13.819 -10.122 13.093 1.00 56.62 70 GLY A O 1
#

Radius of gyration: 11.79 Å; chains: 1; bounding box: 24×28×31 Å

pLDDT: mean 81.92, std 12.64, range [38.75, 92.69]